Protein AF-A0A9D6AGY0-F1 (afdb_monomer)

Secondary structure (DSSP, 8-state):
----PPP-PPP-----HHHHHHHHHHHHHHHHHHH-HHHHHHHHHHHHHHHHHHHHGGG-HHHHHHHHHHHHHHHHHHS--PPP-TT-------HHHHHHHS--SSPPHHHHHHHHHHHHTT--S---------S--TT---

Structure (mmCIF, N/CA/C/O backbone):
data_AF-A0A9D6AGY0-F1
#
_entry.id   AF-A0A9D6AGY0-F1
#
loop_
_atom_site.group_PDB
_atom_site.id
_atom_site.type_symbol
_atom_site.label_atom_id
_atom_site.label_alt_id
_atom_site.label_comp_id
_atom_site.label_asym_id
_atom_site.label_entity_id
_atom_site.label_seq_id
_atom_site.pdbx_PDB_ins_code
_atom_site.Cartn_x
_atom_site.Cartn_y
_atom_site.Cartn_z
_atom_site.occupancy
_atom_site.B_iso_or_equiv
_atom_site.auth_seq_id
_atom_site.auth_comp_id
_atom_site.auth_asym_id
_atom_site.auth_atom_id
_atom_site.pdbx_PDB_model_num
ATOM 1 N N . MET A 1 1 ? 48.216 -76.110 -33.562 1.00 45.12 1 MET A N 1
ATOM 2 C CA . MET A 1 1 ? 48.918 -74.854 -33.893 1.00 45.12 1 MET A CA 1
ATOM 3 C C . MET A 1 1 ? 47.832 -73.825 -34.164 1.00 45.12 1 MET A C 1
ATOM 5 O O . MET A 1 1 ? 47.225 -73.839 -35.221 1.00 45.12 1 MET A O 1
ATOM 9 N N . THR A 1 2 ? 47.436 -73.100 -33.122 1.00 42.94 2 THR A N 1
ATOM 10 C CA . THR A 1 2 ? 46.284 -72.190 -33.103 1.00 42.94 2 THR A CA 1
ATOM 11 C C . THR A 1 2 ? 46.752 -70.797 -33.508 1.00 42.94 2 THR A C 1
ATOM 13 O O . THR A 1 2 ? 47.578 -70.225 -32.798 1.00 42.94 2 THR A O 1
ATOM 16 N N . HIS A 1 3 ? 46.245 -70.244 -34.611 1.00 45.09 3 HIS A N 1
ATOM 17 C CA . HIS A 1 3 ? 46.401 -68.819 -34.900 1.00 45.09 3 HIS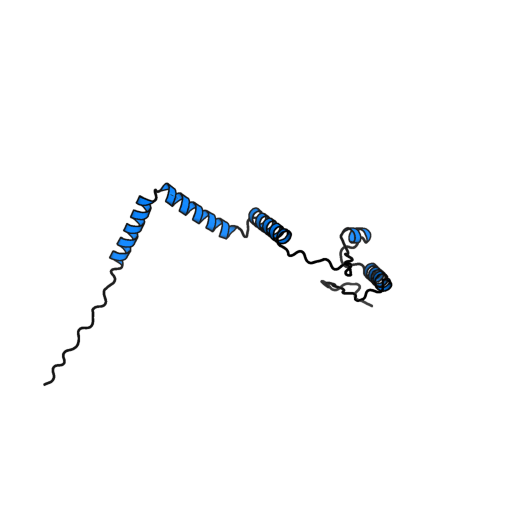 A CA 1
ATOM 18 C C . HIS A 1 3 ? 45.023 -68.162 -34.830 1.00 45.09 3 HIS A C 1
ATOM 20 O O . HIS A 1 3 ? 44.083 -68.593 -35.489 1.00 45.09 3 HIS A O 1
ATOM 26 N N . SER A 1 4 ? 44.911 -67.219 -33.900 1.00 49.34 4 SER A N 1
ATOM 27 C CA . SER A 1 4 ? 43.706 -66.499 -33.517 1.00 49.34 4 SER A CA 1
ATOM 28 C C . SER A 1 4 ? 43.644 -65.211 -34.330 1.00 49.34 4 SER A C 1
ATOM 30 O O . SER A 1 4 ? 44.480 -64.335 -34.116 1.00 49.34 4 SER A O 1
ATOM 32 N N . ASP A 1 5 ? 42.663 -65.084 -35.220 1.00 53.47 5 ASP A N 1
ATOM 33 C CA . ASP A 1 5 ? 42.332 -63.809 -35.856 1.00 53.47 5 ASP A CA 1
ATOM 34 C C . ASP A 1 5 ? 41.620 -62.910 -34.835 1.00 53.47 5 ASP A C 1
ATOM 36 O O . ASP A 1 5 ? 40.553 -63.243 -34.316 1.00 53.47 5 ASP A O 1
ATOM 40 N N . ALA A 1 6 ? 42.244 -61.782 -34.499 1.00 56.81 6 ALA A N 1
ATOM 41 C CA . ALA A 1 6 ? 41.643 -60.742 -33.671 1.00 56.81 6 ALA A CA 1
ATOM 42 C C . ALA A 1 6 ? 40.784 -59.804 -34.546 1.00 56.81 6 ALA A C 1
ATOM 44 O O . ALA A 1 6 ? 41.233 -59.411 -35.625 1.00 56.81 6 ALA A O 1
ATOM 45 N N . PRO A 1 7 ? 39.577 -59.400 -34.108 1.00 53.25 7 PRO A N 1
ATOM 46 C CA . PRO A 1 7 ? 38.732 -58.488 -34.866 1.00 53.25 7 PRO A CA 1
ATOM 47 C C . PRO A 1 7 ? 39.266 -57.053 -34.755 1.00 53.25 7 PRO A C 1
ATOM 49 O O . PRO A 1 7 ? 39.439 -56.518 -33.658 1.00 53.25 7 PRO A O 1
ATOM 52 N N . THR A 1 8 ? 39.512 -56.414 -35.897 1.00 58.38 8 THR A N 1
ATOM 53 C CA . THR A 1 8 ? 39.836 -54.988 -35.998 1.00 58.38 8 THR A CA 1
ATOM 54 C C . THR A 1 8 ? 38.618 -54.155 -35.589 1.00 58.38 8 THR A C 1
ATOM 56 O O . THR A 1 8 ? 37.655 -54.006 -36.338 1.00 58.38 8 THR A O 1
ATOM 59 N N . GLY A 1 9 ? 38.633 -53.640 -34.357 1.00 51.41 9 GLY A N 1
ATOM 60 C CA . GLY A 1 9 ? 37.633 -52.682 -33.880 1.00 51.41 9 GLY A CA 1
ATOM 61 C C . GLY A 1 9 ? 37.663 -51.378 -34.695 1.00 51.41 9 GLY A C 1
ATOM 62 O O . GLY A 1 9 ? 38.706 -51.036 -35.256 1.00 51.41 9 GLY A O 1
ATOM 63 N N . PRO A 1 10 ? 36.539 -50.644 -34.786 1.00 56.75 10 PRO A N 1
ATOM 64 C CA . PRO A 1 10 ? 36.474 -49.405 -35.554 1.00 56.75 10 PRO A CA 1
ATOM 65 C C . PRO A 1 10 ? 37.385 -48.350 -34.920 1.00 56.75 10 PRO A C 1
ATOM 67 O O . PRO A 1 10 ? 37.306 -48.103 -33.714 1.00 56.75 10 PRO A O 1
ATOM 70 N N . GLU A 1 11 ? 38.247 -47.725 -35.726 1.00 60.41 11 GLU A N 1
ATOM 71 C CA . GLU A 1 11 ? 39.069 -46.607 -35.265 1.00 60.41 11 GLU A CA 1
ATOM 72 C C . GLU A 1 11 ? 38.180 -45.491 -34.689 1.00 60.41 11 GLU A C 1
ATOM 74 O O . GLU A 1 11 ? 37.166 -45.131 -35.302 1.00 60.41 11 GLU A O 1
ATOM 79 N N . PRO A 1 12 ? 38.529 -44.911 -33.526 1.0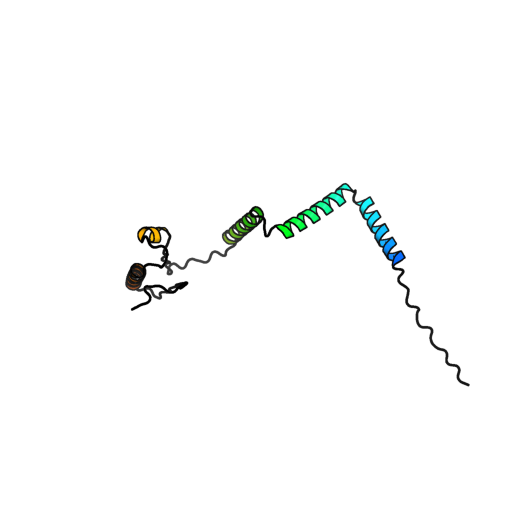0 53.91 12 PRO A N 1
ATOM 80 C CA . PRO A 1 12 ? 37.800 -43.773 -33.000 1.00 53.91 12 PRO A CA 1
ATOM 81 C C . PRO A 1 12 ? 38.036 -42.592 -33.940 1.00 53.91 12 PRO A C 1
ATOM 83 O O . PRO A 1 12 ? 39.137 -42.046 -33.991 1.00 53.91 12 PRO A O 1
ATOM 86 N N . ALA A 1 13 ? 36.999 -42.211 -34.690 1.00 62.25 13 ALA A N 1
ATOM 87 C CA . ALA A 1 13 ? 36.993 -41.031 -35.542 1.00 62.25 13 ALA A CA 1
ATOM 88 C C . ALA A 1 13 ? 37.521 -39.833 -34.741 1.00 62.25 13 ALA A C 1
ATOM 90 O O . ALA A 1 13 ? 36.837 -39.307 -33.857 1.00 62.25 13 ALA A O 1
ATOM 91 N N . SER A 1 14 ? 38.764 -39.433 -35.016 1.00 61.59 14 SER A N 1
ATOM 92 C CA . SER A 1 14 ? 39.371 -38.270 -34.394 1.00 61.59 14 SER A CA 1
ATOM 93 C C . SER A 1 14 ? 38.579 -37.062 -34.875 1.00 61.59 14 SER A C 1
ATOM 95 O O . SER A 1 14 ? 38.670 -36.628 -36.021 1.00 61.59 14 SER A O 1
ATOM 97 N N . ARG A 1 15 ? 37.694 -36.564 -34.006 1.00 64.12 15 ARG A N 1
ATOM 98 C CA . ARG A 1 15 ? 36.983 -35.310 -34.239 1.00 64.12 15 ARG A CA 1
ATOM 99 C C . ARG A 1 15 ? 38.044 -34.241 -34.431 1.00 64.12 15 ARG A C 1
ATOM 101 O O . ARG A 1 15 ? 38.723 -33.859 -33.479 1.00 64.12 15 ARG A O 1
ATOM 108 N N . ASP A 1 16 ? 38.221 -33.804 -35.671 1.00 71.06 16 ASP A N 1
ATOM 109 C CA . ASP A 1 16 ? 39.143 -32.730 -35.990 1.00 71.06 16 ASP A CA 1
ATOM 110 C C . ASP A 1 16 ? 38.546 -31.417 -35.472 1.00 71.06 16 ASP A C 1
ATOM 112 O O . ASP A 1 16 ? 37.832 -30.693 -36.169 1.00 71.06 16 ASP A O 1
ATOM 116 N N . VAL A 1 17 ? 38.852 -31.124 -34.208 1.00 70.56 17 VAL A N 1
ATOM 117 C CA . VAL A 1 17 ? 38.459 -29.904 -33.493 1.00 70.56 17 VAL A CA 1
ATOM 118 C C . VAL A 1 17 ? 38.851 -28.656 -34.292 1.00 70.56 17 VAL A C 1
ATOM 120 O O . VAL A 1 17 ? 38.175 -27.631 -34.222 1.00 70.56 17 VAL A O 1
ATOM 123 N N . LYS A 1 18 ? 39.920 -28.725 -35.101 1.00 71.69 18 LYS A N 1
ATOM 124 C CA . LYS A 1 18 ? 40.361 -27.599 -35.933 1.00 71.69 18 LYS A CA 1
ATOM 125 C C . LYS A 1 18 ? 39.449 -27.408 -37.141 1.00 71.69 18 LYS A C 1
ATOM 127 O O . LYS A 1 18 ? 39.190 -26.262 -37.513 1.00 71.69 18 LYS A O 1
ATOM 132 N N . ALA A 1 19 ? 38.957 -28.486 -37.747 1.00 75.38 19 ALA A N 1
ATOM 133 C CA . ALA A 1 19 ? 37.984 -28.415 -38.835 1.00 75.38 19 ALA A CA 1
ATOM 134 C C . ALA A 1 19 ? 36.631 -27.876 -38.340 1.00 75.38 19 ALA A C 1
ATOM 136 O O . ALA A 1 19 ? 36.044 -27.001 -38.979 1.00 75.38 19 ALA A O 1
ATOM 137 N N . GLU A 1 20 ? 36.188 -28.315 -37.162 1.00 74.75 20 GLU A N 1
ATOM 138 C CA . GLU A 1 20 ? 34.953 -27.846 -36.527 1.00 74.75 20 GLU A CA 1
ATOM 139 C C . GLU A 1 20 ? 35.039 -26.360 -36.138 1.00 74.75 20 GLU A C 1
ATOM 141 O O . GLU A 1 20 ? 34.164 -25.568 -36.494 1.00 74.75 20 GLU A O 1
ATOM 146 N N . ALA A 1 21 ? 36.152 -25.939 -35.526 1.00 73.81 21 ALA A N 1
ATOM 147 C CA . ALA A 1 21 ? 36.400 -24.536 -35.193 1.00 73.81 21 ALA A CA 1
ATOM 148 C C . ALA A 1 21 ? 36.386 -23.632 -36.438 1.00 73.81 21 ALA A C 1
ATOM 150 O O . ALA A 1 21 ? 35.791 -22.553 -36.417 1.00 73.81 21 ALA A O 1
ATOM 151 N N . ARG A 1 22 ? 36.989 -24.075 -37.552 1.00 78.00 22 ARG A N 1
ATOM 152 C CA . ARG A 1 22 ? 36.942 -23.345 -38.832 1.00 78.00 22 ARG A CA 1
ATOM 153 C C . ARG A 1 22 ? 35.521 -23.257 -39.391 1.00 78.00 22 ARG A C 1
ATOM 155 O O . ARG A 1 22 ? 35.153 -22.200 -39.901 1.00 78.00 22 ARG A O 1
ATOM 162 N N . GLY A 1 23 ? 34.722 -24.318 -39.267 1.00 78.94 23 GLY A N 1
ATOM 163 C CA . GLY A 1 23 ? 33.313 -24.333 -39.675 1.00 78.94 23 GLY A CA 1
ATOM 164 C C . GLY A 1 23 ? 32.452 -23.354 -38.872 1.00 78.94 23 GLY A C 1
ATOM 165 O O . GLY A 1 23 ? 31.639 -22.628 -39.449 1.00 78.94 23 GLY A O 1
ATOM 166 N N . ILE A 1 24 ? 32.688 -23.254 -37.562 1.00 79.19 24 ILE A N 1
ATOM 167 C CA . ILE A 1 24 ? 32.024 -22.282 -36.681 1.00 79.19 24 ILE A CA 1
ATOM 168 C C . ILE A 1 24 ? 32.426 -20.855 -37.068 1.00 79.19 24 ILE A C 1
ATOM 170 O O . ILE A 1 24 ? 31.560 -20.009 -37.277 1.00 79.19 24 ILE A O 1
ATOM 174 N N . LEU A 1 25 ? 33.720 -20.591 -37.260 1.00 75.38 25 LEU A N 1
ATOM 175 C CA . LEU A 1 25 ? 34.229 -19.288 -37.710 1.00 75.38 25 LEU A CA 1
ATOM 176 C C . LEU A 1 25 ? 33.649 -18.863 -39.065 1.00 75.38 25 LEU A C 1
ATOM 178 O O . LEU A 1 25 ? 33.272 -17.705 -39.252 1.00 75.38 25 LEU A O 1
ATOM 182 N N . GLN A 1 26 ? 33.544 -19.796 -40.011 1.00 77.31 26 GLN A N 1
ATOM 183 C CA . GLN A 1 26 ? 32.980 -19.520 -41.329 1.00 77.31 26 GLN A CA 1
ATOM 184 C C . GLN A 1 26 ? 31.465 -19.285 -41.266 1.00 77.31 26 GLN A C 1
ATOM 186 O O . GLN A 1 26 ? 30.944 -18.439 -41.992 1.00 77.31 26 GLN A O 1
ATOM 191 N N . SER A 1 27 ? 30.769 -19.981 -40.367 1.00 72.81 27 SER A N 1
ATOM 192 C CA . SER A 1 27 ? 29.340 -19.781 -40.111 1.00 72.81 27 SER A CA 1
ATOM 193 C C . SER A 1 27 ? 29.073 -18.430 -39.449 1.00 72.81 27 SER A C 1
ATOM 195 O O . SER A 1 27 ? 28.188 -17.704 -39.892 1.00 72.81 27 SER A O 1
ATOM 197 N N . LEU A 1 28 ? 29.895 -18.034 -38.473 1.00 73.25 28 LEU A N 1
ATOM 198 C CA . LEU A 1 28 ? 29.845 -16.704 -37.864 1.00 73.25 28 LEU A CA 1
ATOM 199 C C . LEU A 1 28 ? 30.049 -15.615 -38.918 1.00 73.25 28 LEU A C 1
ATOM 201 O O . LEU A 1 28 ? 29.237 -14.702 -39.014 1.00 73.25 28 LEU A O 1
ATOM 205 N N . ARG A 1 29 ? 31.064 -15.745 -39.781 1.00 72.06 29 ARG A N 1
ATOM 206 C CA . ARG A 1 29 ? 31.311 -14.780 -40.862 1.00 72.06 29 ARG A CA 1
ATOM 207 C C . ARG A 1 29 ? 30.115 -14.639 -41.811 1.00 72.06 29 ARG A C 1
ATOM 209 O O . ARG A 1 29 ? 29.738 -13.524 -42.147 1.00 72.06 29 ARG A O 1
ATOM 216 N N . ARG A 1 30 ? 29.467 -15.751 -42.176 1.00 70.25 30 ARG A N 1
ATOM 217 C CA . ARG A 1 30 ? 28.252 -15.733 -43.011 1.00 70.25 30 ARG A CA 1
ATOM 218 C C . ARG A 1 30 ? 27.072 -15.041 -42.325 1.00 70.25 30 ARG A C 1
ATOM 220 O O . ARG A 1 30 ? 26.324 -14.346 -43.002 1.00 70.25 30 ARG A O 1
ATOM 227 N N . LEU A 1 31 ? 26.912 -15.190 -41.008 1.00 65.75 31 LEU A N 1
ATOM 228 C CA . LEU A 1 31 ? 25.883 -14.472 -40.244 1.00 65.75 31 LEU A CA 1
ATOM 229 C C . LEU A 1 31 ? 26.143 -12.958 -40.231 1.00 65.75 31 LEU A C 1
ATOM 231 O O . LEU A 1 31 ? 25.210 -12.177 -40.409 1.00 65.75 31 LEU A O 1
ATOM 235 N N . PHE A 1 32 ? 27.403 -12.539 -40.092 1.00 64.94 32 PHE A N 1
ATOM 236 C CA . PHE A 1 32 ? 27.793 -11.129 -40.209 1.00 64.94 32 PHE A CA 1
ATOM 237 C C . PHE A 1 32 ? 27.506 -10.559 -41.608 1.00 64.94 32 PHE A C 1
ATOM 239 O O . PHE A 1 32 ? 26.968 -9.456 -41.715 1.00 64.94 32 PHE A O 1
ATOM 246 N N . ASP A 1 33 ? 27.798 -11.324 -42.663 1.00 67.75 33 ASP A N 1
ATOM 247 C CA . ASP A 1 33 ? 27.587 -10.900 -44.052 1.00 67.75 33 ASP A CA 1
ATOM 248 C C . ASP A 1 33 ? 26.092 -10.863 -44.444 1.00 67.75 33 ASP A C 1
ATOM 250 O O . ASP A 1 33 ? 25.691 -10.037 -45.262 1.00 67.75 33 ASP A O 1
ATOM 254 N N . GLN A 1 34 ? 25.242 -11.715 -43.852 1.00 67.00 34 GLN A N 1
ATOM 255 C CA . GLN A 1 34 ? 23.811 -11.812 -44.192 1.00 67.00 34 GLN A CA 1
ATOM 256 C C . GLN A 1 34 ? 22.907 -10.825 -43.443 1.00 67.00 34 GLN A C 1
ATOM 258 O O . GLN A 1 34 ? 21.890 -10.395 -43.986 1.00 67.00 34 GLN A O 1
ATOM 263 N N . LEU A 1 35 ? 23.226 -10.477 -42.192 1.00 63.88 35 LEU A N 1
ATOM 264 C CA . LEU A 1 35 ? 22.348 -9.644 -41.359 1.00 63.88 35 LEU A CA 1
ATOM 265 C C . LEU A 1 35 ? 22.601 -8.139 -41.512 1.00 63.88 35 LEU A C 1
ATOM 267 O O . LEU A 1 35 ? 21.774 -7.341 -41.074 1.00 63.88 35 LEU A O 1
ATOM 271 N N . GLY A 1 36 ? 23.694 -7.747 -42.167 1.00 75.44 36 GLY A N 1
ATOM 272 C CA . GLY A 1 36 ? 24.131 -6.360 -42.248 1.00 75.44 36 GLY A CA 1
ATOM 273 C C . GLY A 1 36 ? 24.703 -5.884 -40.900 1.00 75.44 36 GLY A C 1
ATOM 274 O O . GLY A 1 36 ? 24.085 -6.081 -39.847 1.00 75.44 36 GLY A O 1
ATOM 275 N N . PRO A 1 37 ? 25.873 -5.223 -40.889 1.00 77.56 37 PRO A N 1
ATOM 276 C CA . PRO A 1 37 ? 26.593 -4.890 -39.655 1.00 77.56 37 PRO A CA 1
ATOM 277 C C . PRO A 1 37 ? 25.770 -4.019 -38.691 1.00 77.56 37 PRO A C 1
ATOM 279 O O . PRO A 1 37 ? 25.902 -4.140 -37.475 1.00 77.56 37 PRO A O 1
ATOM 282 N N . ILE A 1 38 ? 24.862 -3.197 -39.227 1.00 80.75 38 ILE A N 1
ATOM 283 C CA . ILE A 1 38 ? 23.976 -2.319 -38.453 1.00 80.75 38 ILE A CA 1
ATOM 284 C C . ILE A 1 38 ? 22.963 -3.128 -37.628 1.00 80.75 38 ILE A C 1
ATOM 286 O O . ILE A 1 38 ? 22.775 -2.852 -36.443 1.00 80.75 38 ILE A O 1
ATOM 290 N N . ARG A 1 39 ? 22.328 -4.154 -38.211 1.00 82.38 39 ARG A N 1
ATOM 291 C CA . ARG A 1 39 ? 21.301 -4.946 -37.513 1.00 82.38 39 ARG A CA 1
ATOM 292 C C . ARG A 1 39 ? 21.919 -5.792 -36.408 1.00 82.38 39 ARG A C 1
ATOM 294 O O . ARG A 1 39 ? 21.385 -5.834 -35.298 1.00 82.38 39 ARG A O 1
ATOM 301 N N . LEU A 1 40 ? 23.063 -6.414 -36.687 1.00 85.06 40 LEU A N 1
ATOM 302 C CA . LEU A 1 40 ? 23.793 -7.197 -35.695 1.00 85.06 40 LEU A CA 1
ATOM 303 C C . LEU A 1 40 ? 24.296 -6.307 -34.550 1.00 85.06 40 LEU A C 1
ATOM 305 O O . LEU A 1 40 ? 24.077 -6.634 -33.386 1.00 85.06 40 LEU A O 1
ATOM 309 N N . GLY A 1 41 ? 24.878 -5.148 -34.879 1.00 88.56 41 GLY A N 1
ATOM 310 C CA . GLY A 1 41 ? 25.307 -4.158 -33.893 1.00 88.56 41 GLY A CA 1
ATOM 311 C C . GLY A 1 41 ? 24.154 -3.670 -33.018 1.00 88.56 41 GLY A C 1
ATOM 312 O O . GLY A 1 41 ? 24.287 -3.642 -31.799 1.00 88.56 41 GLY A O 1
ATOM 313 N N . SER A 1 42 ? 22.993 -3.374 -33.614 1.00 89.50 42 SER A N 1
ATOM 314 C CA . SER A 1 42 ? 21.804 -2.956 -32.860 1.00 89.50 42 SER A CA 1
ATOM 315 C C . SER A 1 42 ? 21.292 -4.051 -31.921 1.00 89.50 42 SER A C 1
ATOM 317 O O . SER A 1 42 ? 20.995 -3.775 -30.764 1.00 89.50 42 SER A O 1
ATOM 319 N N . THR A 1 43 ? 21.256 -5.307 -32.374 1.00 89.19 43 THR A N 1
ATOM 320 C CA . THR A 1 43 ? 20.776 -6.433 -31.558 1.00 89.19 43 THR A CA 1
ATOM 321 C C . THR A 1 43 ? 21.723 -6.693 -30.390 1.00 89.19 43 THR A C 1
ATOM 323 O O . THR A 1 43 ? 21.277 -6.872 -29.259 1.00 89.19 43 THR A O 1
ATOM 326 N N . LEU A 1 44 ? 23.035 -6.653 -30.644 1.00 91.12 44 LEU A N 1
ATOM 327 C CA . LEU A 1 44 ? 24.049 -6.780 -29.602 1.00 91.12 44 LEU A CA 1
ATOM 328 C C . LEU A 1 44 ? 23.945 -5.637 -28.584 1.00 91.12 44 LEU A C 1
ATOM 330 O O . LEU A 1 44 ? 23.978 -5.888 -27.383 1.00 91.12 44 LEU A O 1
ATOM 334 N N . LEU A 1 45 ? 23.761 -4.399 -29.052 1.00 92.50 45 LEU A N 1
ATOM 335 C CA . LEU A 1 45 ? 23.561 -3.232 -28.194 1.00 92.50 45 LEU A CA 1
ATOM 336 C C . LEU A 1 45 ? 22.325 -3.396 -27.300 1.00 92.50 45 LEU A C 1
ATOM 338 O O . LEU A 1 45 ? 22.421 -3.179 -26.095 1.00 92.50 45 LEU A O 1
ATOM 342 N N . PHE A 1 46 ? 21.187 -3.817 -27.862 1.00 94.38 46 PHE A N 1
ATOM 343 C CA . PHE A 1 46 ? 19.964 -4.063 -27.093 1.00 94.38 46 PHE A CA 1
ATOM 344 C C . PHE A 1 46 ? 20.140 -5.176 -26.058 1.00 94.38 46 PHE A C 1
ATOM 346 O O . PHE A 1 46 ? 19.680 -5.025 -24.930 1.00 94.38 46 PHE A O 1
ATOM 353 N N . LEU A 1 47 ? 20.835 -6.263 -26.403 1.00 94.50 47 LEU A N 1
ATOM 354 C CA . LEU A 1 47 ? 21.132 -7.344 -25.459 1.00 94.50 47 LEU A CA 1
ATOM 355 C C . LEU A 1 47 ? 22.014 -6.867 -24.304 1.00 94.50 47 LEU A C 1
ATOM 357 O O . LEU A 1 47 ? 21.721 -7.162 -23.147 1.00 94.50 47 LEU A O 1
ATOM 361 N N . VAL A 1 48 ? 23.066 -6.099 -24.601 1.00 93.75 48 VAL A N 1
ATOM 362 C CA . VAL A 1 48 ? 23.940 -5.517 -23.574 1.00 93.75 48 VAL A CA 1
ATOM 363 C C . VAL A 1 48 ? 23.154 -4.555 -22.686 1.00 93.75 48 VAL A C 1
ATOM 365 O O . VAL A 1 48 ? 23.253 -4.643 -21.465 1.00 93.75 48 VAL A O 1
ATOM 368 N N . LEU A 1 49 ? 22.329 -3.681 -23.267 1.00 89.38 49 LEU A N 1
ATOM 369 C CA . LEU A 1 49 ? 21.497 -2.748 -22.509 1.00 89.38 49 LEU A CA 1
ATOM 370 C C . LEU A 1 49 ? 20.497 -3.481 -21.604 1.00 89.38 49 LEU A C 1
ATOM 372 O O . LEU A 1 49 ? 20.357 -3.116 -20.439 1.00 89.38 49 LEU A O 1
ATOM 376 N N . ALA A 1 50 ? 19.855 -4.542 -22.101 1.00 88.31 50 ALA A N 1
ATOM 377 C CA . ALA A 1 50 ? 18.945 -5.373 -21.317 1.00 88.31 50 ALA A CA 1
ATOM 378 C C . ALA A 1 50 ? 19.661 -6.066 -20.145 1.00 88.31 50 ALA A C 1
ATOM 380 O O . ALA A 1 50 ? 19.142 -6.073 -19.031 1.00 88.31 50 ALA A O 1
ATOM 381 N N . LEU A 1 51 ? 20.872 -6.591 -20.361 1.00 89.50 51 LEU A N 1
ATOM 382 C CA . LEU A 1 51 ? 21.713 -7.181 -19.309 1.00 89.50 51 LEU A CA 1
ATOM 383 C C . LEU A 1 51 ? 22.127 -6.151 -18.253 1.00 89.50 51 LEU A C 1
ATOM 385 O O . LEU A 1 51 ? 22.073 -6.442 -17.058 1.00 89.50 51 LEU A O 1
ATOM 389 N N . LEU A 1 52 ? 22.510 -4.945 -18.677 1.00 84.50 52 LEU A N 1
ATOM 390 C CA . LEU A 1 52 ? 22.835 -3.850 -17.766 1.00 84.50 52 LEU A CA 1
ATOM 391 C C . LEU A 1 52 ? 21.603 -3.427 -16.958 1.00 84.50 52 LEU A C 1
ATOM 393 O O . LEU A 1 52 ? 21.694 -3.322 -15.738 1.00 84.50 52 LEU A O 1
ATOM 397 N N . MET A 1 53 ? 20.438 -3.266 -17.591 1.00 80.25 53 MET A N 1
ATOM 398 C CA . MET A 1 53 ? 19.188 -2.992 -16.875 1.00 80.25 53 MET A CA 1
ATOM 399 C C . MET A 1 53 ? 18.846 -4.111 -15.890 1.00 80.25 53 MET A C 1
ATOM 401 O O . MET A 1 53 ? 18.587 -3.827 -14.728 1.00 80.25 53 MET A O 1
ATOM 405 N N . ALA A 1 54 ? 18.906 -5.380 -16.290 1.00 80.88 54 ALA A N 1
ATOM 406 C CA . ALA A 1 54 ? 18.646 -6.501 -15.388 1.00 80.88 54 ALA A CA 1
ATOM 407 C C . ALA A 1 54 ? 19.616 -6.513 -14.193 1.00 80.88 54 ALA A C 1
ATOM 409 O O . ALA A 1 54 ? 19.201 -6.746 -13.062 1.00 80.88 54 ALA A O 1
ATOM 410 N N . ARG A 1 55 ? 20.898 -6.197 -14.417 1.00 81.12 55 ARG A N 1
ATOM 411 C CA . ARG A 1 55 ? 21.923 -6.193 -13.366 1.00 81.12 55 ARG A CA 1
ATOM 412 C C . ARG A 1 55 ? 21.844 -4.989 -12.424 1.00 81.12 55 ARG A C 1
ATOM 414 O O . ARG A 1 55 ? 22.169 -5.141 -11.245 1.00 81.12 55 ARG A O 1
ATOM 421 N N . PHE A 1 56 ? 21.493 -3.809 -12.931 1.00 78.38 56 PHE A N 1
ATOM 422 C CA . PHE A 1 56 ? 21.511 -2.547 -12.177 1.00 78.38 56 PHE A CA 1
ATOM 423 C C . PHE A 1 56 ? 20.118 -2.051 -11.760 1.00 78.38 56 PHE A C 1
ATOM 425 O O . PHE A 1 56 ? 20.029 -1.135 -10.945 1.00 78.38 56 PHE A O 1
ATOM 432 N N . SER A 1 57 ? 19.037 -2.675 -12.242 1.00 68.94 57 SER A N 1
ATOM 433 C CA . SER A 1 57 ? 17.645 -2.350 -11.870 1.00 68.94 57 SER A CA 1
ATOM 434 C C . SER A 1 57 ? 17.400 -2.383 -10.364 1.00 68.94 57 SER A C 1
ATOM 436 O O . SER A 1 57 ? 16.635 -1.574 -9.848 1.00 68.94 57 SER A O 1
ATOM 438 N N . TRP A 1 58 ? 18.120 -3.245 -9.644 1.00 63.62 58 TRP A N 1
ATOM 439 C CA . TRP A 1 58 ? 18.014 -3.397 -8.193 1.00 63.62 58 TRP A CA 1
ATOM 440 C C . TRP A 1 58 ? 18.539 -2.194 -7.402 1.00 63.62 58 TRP A C 1
ATOM 442 O O . TRP A 1 58 ? 18.300 -2.126 -6.203 1.00 63.62 58 TRP A O 1
ATOM 452 N N . SER A 1 59 ? 19.249 -1.252 -8.029 1.00 66.69 59 SER A N 1
ATOM 453 C CA . SER A 1 59 ? 19.821 -0.078 -7.352 1.00 66.69 59 SER A CA 1
ATOM 454 C C . SER A 1 59 ? 19.397 1.262 -7.953 1.00 66.69 59 SER A C 1
ATOM 456 O O . SER A 1 59 ? 19.836 2.302 -7.469 1.00 66.69 59 SER A O 1
ATOM 458 N N . THR A 1 60 ? 18.590 1.274 -9.018 1.00 69.88 60 THR A N 1
ATOM 459 C CA . THR A 1 60 ? 18.126 2.516 -9.656 1.00 69.88 60 THR A CA 1
ATOM 460 C C . THR A 1 60 ? 16.753 2.917 -9.110 1.00 69.88 60 THR A C 1
ATOM 462 O O . THR A 1 60 ? 15.785 2.206 -9.397 1.00 69.88 60 THR A O 1
ATOM 465 N N . PRO A 1 61 ? 16.631 4.057 -8.402 1.00 67.31 61 PRO A N 1
ATOM 466 C CA . PRO A 1 61 ? 15.370 4.493 -7.793 1.00 67.31 61 PRO A CA 1
ATOM 467 C C . PRO A 1 61 ? 14.195 4.533 -8.782 1.00 67.31 61 PRO A C 1
ATOM 469 O O . PRO A 1 61 ? 13.123 4.016 -8.497 1.00 67.31 61 PRO A O 1
ATOM 472 N N . LEU A 1 62 ? 14.431 5.018 -10.007 1.00 73.38 62 LEU A N 1
ATOM 473 C CA . LEU A 1 62 ? 13.392 5.142 -11.038 1.00 73.38 62 LEU A CA 1
ATOM 474 C C . LEU A 1 62 ? 12.770 3.805 -11.474 1.00 73.38 62 LEU A C 1
ATOM 476 O O . LEU A 1 62 ? 11.580 3.758 -11.773 1.00 73.38 62 LEU A O 1
ATOM 480 N N . ILE A 1 63 ? 13.561 2.726 -11.540 1.00 75.56 63 ILE A N 1
ATOM 481 C CA . ILE A 1 63 ? 13.054 1.412 -11.973 1.0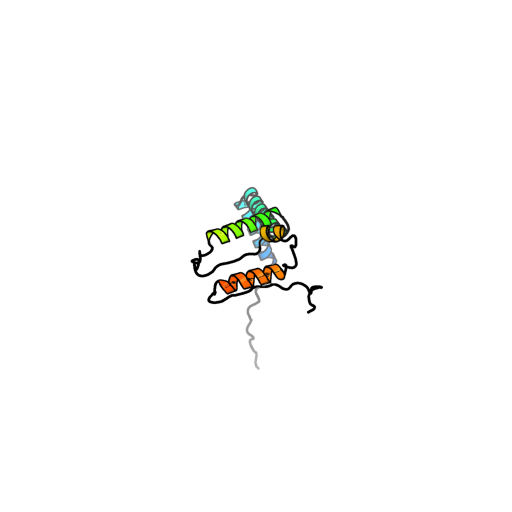0 75.56 63 ILE A CA 1
ATOM 482 C C . ILE A 1 63 ? 12.237 0.769 -10.848 1.00 75.56 63 ILE A C 1
ATOM 484 O O . ILE A 1 63 ? 11.184 0.199 -11.117 1.00 75.56 63 ILE A O 1
ATOM 488 N N . GLN A 1 64 ? 12.675 0.923 -9.597 1.00 75.56 64 GLN A N 1
ATOM 489 C CA . GLN A 1 64 ? 11.953 0.410 -8.431 1.00 75.56 64 GLN A CA 1
ATOM 490 C C . GLN A 1 64 ? 10.613 1.119 -8.222 1.00 75.56 64 GLN A C 1
ATOM 492 O O . GLN A 1 64 ? 9.617 0.471 -7.910 1.00 75.56 64 GLN A O 1
ATOM 497 N N . ASP A 1 65 ? 10.567 2.437 -8.417 1.00 80.88 65 ASP A N 1
ATOM 498 C CA . ASP A 1 65 ? 9.325 3.200 -8.285 1.00 80.88 65 ASP A CA 1
ATOM 499 C C . ASP A 1 65 ? 8.325 2.830 -9.387 1.00 80.88 65 ASP A C 1
ATOM 501 O O . ASP A 1 65 ? 7.136 2.667 -9.115 1.00 80.88 65 ASP A O 1
ATOM 505 N N . ALA A 1 66 ? 8.802 2.619 -10.620 1.00 81.81 66 ALA A N 1
ATOM 506 C CA . ALA A 1 66 ? 7.966 2.132 -11.715 1.00 81.81 66 ALA A CA 1
ATOM 507 C C . ALA A 1 66 ? 7.432 0.715 -11.450 1.00 81.81 66 ALA A C 1
ATOM 509 O O . ALA A 1 66 ? 6.261 0.439 -11.712 1.00 81.81 66 ALA A O 1
ATOM 510 N N . GLU A 1 67 ? 8.264 -0.176 -10.905 1.00 84.25 67 GLU A N 1
ATOM 511 C CA . GLU A 1 67 ? 7.855 -1.524 -10.508 1.00 84.25 67 GLU A CA 1
ATOM 512 C C . GLU A 1 67 ? 6.794 -1.490 -9.403 1.00 84.25 67 GLU A C 1
ATOM 514 O O . GLU A 1 67 ? 5.761 -2.144 -9.539 1.00 84.25 67 GLU A O 1
ATOM 519 N N . ARG A 1 68 ? 7.001 -0.690 -8.349 1.00 85.19 68 ARG A N 1
ATOM 520 C CA . ARG A 1 68 ? 6.023 -0.508 -7.264 1.00 85.19 68 ARG A CA 1
ATOM 521 C C . ARG A 1 68 ? 4.708 0.059 -7.778 1.00 85.19 68 ARG A C 1
ATOM 523 O O . ARG A 1 68 ? 3.659 -0.505 -7.495 1.00 85.19 68 ARG A O 1
ATOM 530 N N . ALA A 1 69 ? 4.759 1.103 -8.601 1.00 86.12 69 ALA A N 1
ATOM 531 C CA . ALA A 1 69 ? 3.559 1.684 -9.193 1.00 86.12 69 ALA A CA 1
ATOM 532 C C . ALA A 1 69 ? 2.797 0.667 -10.062 1.00 86.12 69 ALA A C 1
ATOM 534 O O . ALA A 1 69 ? 1.568 0.595 -10.009 1.00 86.12 69 ALA A O 1
ATOM 535 N N . LEU A 1 70 ? 3.512 -0.153 -10.842 1.00 86.88 70 LEU A N 1
ATOM 536 C CA . LEU A 1 70 ? 2.900 -1.210 -11.644 1.00 86.88 70 LEU A CA 1
ATOM 537 C C . LEU A 1 70 ? 2.319 -2.326 -10.764 1.00 86.88 70 LEU A C 1
ATOM 539 O O . LEU A 1 70 ? 1.250 -2.855 -11.070 1.00 86.88 70 LEU A O 1
ATOM 543 N N . TYR A 1 71 ? 2.993 -2.666 -9.666 1.00 86.25 71 TYR A N 1
ATOM 544 C CA . TYR A 1 71 ? 2.510 -3.632 -8.688 1.00 86.25 71 TYR A CA 1
ATOM 545 C C . TYR A 1 71 ? 1.223 -3.150 -8.010 1.00 86.25 71 TYR A C 1
ATOM 547 O O . TYR A 1 71 ? 0.249 -3.903 -7.967 1.00 86.25 71 TYR A O 1
ATOM 555 N N . ASP A 1 72 ? 1.180 -1.895 -7.565 1.00 88.94 72 ASP A N 1
ATOM 556 C CA . ASP A 1 72 ? 0.013 -1.287 -6.920 1.00 88.94 72 ASP A CA 1
ATOM 557 C C . ASP A 1 72 ? -1.171 -1.170 -7.887 1.00 88.94 72 ASP A C 1
ATOM 559 O O . ASP A 1 72 ? -2.314 -1.474 -7.537 1.00 88.94 72 ASP A O 1
ATOM 563 N N . MET A 1 73 ? -0.912 -0.805 -9.147 1.00 90.19 73 MET A N 1
ATOM 564 C CA . MET A 1 73 ? -1.924 -0.817 -10.206 1.00 90.19 73 MET A CA 1
ATOM 565 C C . MET A 1 73 ? -2.457 -2.231 -10.454 1.00 90.19 73 MET A C 1
ATOM 567 O O . MET A 1 73 ? -3.665 -2.438 -10.542 1.00 90.19 73 MET A O 1
ATOM 571 N N . ARG A 1 74 ? -1.571 -3.230 -10.535 1.00 88.19 74 ARG A N 1
ATOM 572 C CA . ARG A 1 74 ? -1.980 -4.626 -10.715 1.00 88.19 74 ARG A CA 1
ATOM 573 C C . ARG A 1 74 ? -2.829 -5.097 -9.538 1.00 88.19 74 ARG A C 1
ATOM 575 O O . ARG A 1 74 ? -3.857 -5.731 -9.748 1.00 88.19 74 ARG A O 1
ATOM 582 N N . ALA A 1 75 ? -2.401 -4.804 -8.315 1.00 87.00 75 ALA A N 1
ATOM 583 C CA . ALA A 1 75 ? -3.117 -5.188 -7.111 1.00 87.00 75 ALA A CA 1
ATOM 584 C C . ALA A 1 75 ? -4.489 -4.508 -7.046 1.00 87.00 75 ALA A C 1
ATOM 586 O O . ALA A 1 75 ? -5.482 -5.186 -6.833 1.00 87.00 75 ALA A O 1
ATOM 587 N N . SER A 1 76 ? -4.578 -3.205 -7.303 1.00 84.31 76 SER A N 1
ATOM 588 C CA . SER A 1 76 ? -5.854 -2.479 -7.253 1.00 84.31 76 SER A CA 1
ATOM 589 C C . SER A 1 76 ? -6.848 -2.899 -8.340 1.00 84.31 76 SER A C 1
ATOM 591 O O . SER A 1 76 ? -8.040 -2.986 -8.061 1.00 84.31 76 SER A O 1
ATOM 593 N N . VAL A 1 77 ? -6.383 -3.181 -9.562 1.00 85.38 77 VAL A N 1
ATOM 594 C CA . VAL A 1 77 ? -7.263 -3.524 -10.694 1.00 85.38 77 VAL A CA 1
ATOM 595 C C . VAL A 1 77 ? -7.680 -4.994 -10.683 1.00 85.38 77 VAL A C 1
ATOM 597 O O . VAL A 1 77 ? -8.812 -5.313 -11.037 1.00 85.38 77 VAL A O 1
ATOM 600 N N . PHE A 1 78 ? -6.771 -5.895 -10.306 1.00 87.69 78 P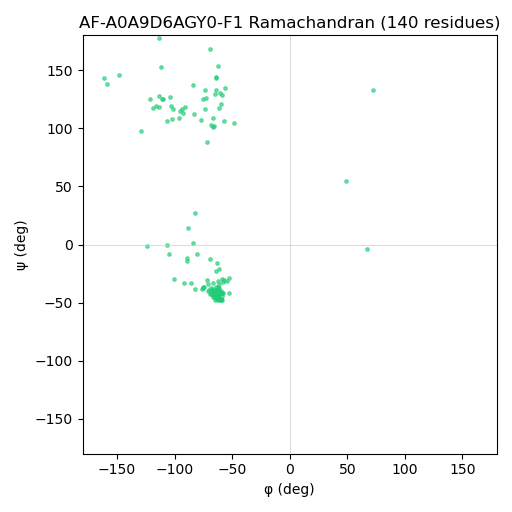HE A N 1
ATOM 601 C CA . PHE A 1 78 ? -6.997 -7.340 -10.397 1.00 87.69 78 PHE A CA 1
ATOM 602 C C . PHE A 1 78 ? -7.232 -8.016 -9.046 1.00 87.69 78 PHE A C 1
ATOM 604 O O . PHE A 1 78 ? -7.427 -9.233 -9.018 1.00 87.69 78 PHE A O 1
ATOM 611 N N . ALA A 1 79 ? -7.214 -7.280 -7.929 1.00 82.19 79 ALA A N 1
ATOM 612 C CA . ALA A 1 79 ? -7.635 -7.857 -6.661 1.00 82.19 79 ALA A CA 1
ATOM 613 C C . ALA A 1 79 ? -9.100 -8.303 -6.770 1.00 82.19 79 ALA A C 1
ATOM 615 O O . ALA A 1 79 ? -9.951 -7.520 -7.204 1.00 82.19 79 ALA A O 1
ATOM 616 N N . PRO A 1 80 ? -9.419 -9.545 -6.369 1.00 81.69 80 PRO A N 1
ATOM 617 C CA . PRO A 1 80 ? -10.804 -9.957 -6.250 1.00 81.69 80 PRO A CA 1
ATOM 618 C C . PRO A 1 80 ? -11.481 -9.041 -5.229 1.00 81.69 80 PRO A C 1
ATOM 620 O O . PRO A 1 80 ? -11.044 -8.945 -4.082 1.00 81.69 80 PRO A O 1
ATOM 623 N N . VAL A 1 81 ? -12.534 -8.345 -5.658 1.00 75.38 81 VAL A N 1
ATOM 624 C CA . VAL A 1 81 ? -13.366 -7.553 -4.753 1.00 75.38 81 VAL A CA 1
ATOM 625 C C . VAL A 1 81 ? -14.095 -8.544 -3.858 1.00 75.38 81 VAL A C 1
ATOM 627 O O . VAL A 1 81 ? -15.025 -9.220 -4.292 1.00 75.38 81 VAL A O 1
ATOM 630 N N . VAL A 1 82 ? -13.620 -8.681 -2.624 1.00 79.50 82 VAL A N 1
ATOM 631 C CA . VAL A 1 82 ? -14.310 -9.469 -1.607 1.00 79.50 82 VAL A CA 1
ATOM 632 C C . VAL A 1 82 ? -15.529 -8.668 -1.166 1.00 79.50 82 VAL A C 1
ATOM 634 O O . VAL A 1 82 ? -15.434 -7.459 -0.938 1.00 79.50 82 VAL A O 1
ATOM 637 N N . GLU A 1 83 ? -16.679 -9.330 -1.088 1.00 80.81 83 GLU A N 1
ATOM 638 C CA . GLU A 1 83 ? -17.893 -8.710 -0.572 1.00 80.81 83 GLU A CA 1
ATOM 639 C C . GLU A 1 83 ? -17.639 -8.229 0.860 1.00 80.81 83 GLU A C 1
ATOM 641 O O . GLU A 1 83 ? -17.091 -8.957 1.694 1.00 80.81 83 GLU A O 1
ATOM 646 N N . LYS A 1 84 ? -17.967 -6.962 1.124 1.00 77.12 84 LYS A N 1
ATOM 647 C CA . LYS A 1 84 ? -17.842 -6.406 2.467 1.00 77.12 84 LYS A CA 1
ATOM 648 C C . LYS A 1 84 ? -18.948 -7.011 3.318 1.00 77.12 84 LYS A C 1
ATOM 650 O O . LYS A 1 84 ? -20.114 -6.950 2.955 1.00 77.12 84 LYS A O 1
ATOM 655 N N . GLU A 1 85 ? -18.566 -7.594 4.441 1.00 81.38 85 GLU A N 1
ATOM 656 C CA . GLU A 1 85 ? -19.516 -8.115 5.409 1.00 81.38 85 GLU A CA 1
ATOM 657 C C . GLU A 1 85 ? -19.998 -6.968 6.306 1.00 81.38 85 GLU A C 1
ATOM 659 O O . GLU A 1 85 ? -19.230 -6.454 7.118 1.00 81.38 85 GLU A O 1
ATOM 664 N N . ASP A 1 86 ? -21.272 -6.591 6.186 1.00 83.75 86 ASP A N 1
ATOM 665 C CA . ASP A 1 86 ? -21.866 -5.453 6.911 1.00 83.75 86 ASP A CA 1
ATOM 666 C C . ASP A 1 86 ? -21.871 -5.629 8.439 1.00 83.75 86 ASP A C 1
ATOM 668 O O . ASP A 1 86 ? -22.044 -4.673 9.193 1.00 83.75 86 ASP A O 1
ATOM 672 N N . ARG A 1 87 ? -21.662 -6.858 8.922 1.00 85.12 87 ARG A N 1
ATOM 673 C CA . ARG A 1 87 ? -21.557 -7.172 10.354 1.00 85.12 87 ARG A CA 1
ATOM 674 C C . ARG A 1 87 ? -20.182 -6.863 10.952 1.00 85.12 87 ARG A C 1
ATOM 676 O O . ARG A 1 87 ? -20.025 -6.988 12.166 1.00 85.12 87 ARG A O 1
ATOM 683 N N . ILE A 1 88 ? -19.183 -6.521 10.135 1.00 82.38 88 ILE A N 1
ATOM 684 C CA . ILE A 1 88 ? -17.819 -6.237 10.593 1.00 82.38 88 ILE A CA 1
ATOM 685 C C . ILE A 1 88 ? -17.596 -4.726 10.604 1.00 82.38 88 ILE A C 1
ATOM 687 O O . ILE A 1 88 ? -17.627 -4.068 9.566 1.00 82.38 88 ILE A O 1
ATOM 691 N N . VAL A 1 89 ? -17.304 -4.183 11.785 1.00 86.25 89 VAL A N 1
ATOM 692 C CA . VAL A 1 89 ? -16.934 -2.776 11.966 1.00 86.25 89 VAL A CA 1
ATOM 693 C C . VAL A 1 89 ? -15.460 -2.701 12.339 1.00 86.25 89 VAL A C 1
ATOM 695 O O . VAL A 1 89 ? -15.027 -3.325 13.305 1.00 86.25 89 VAL A O 1
ATOM 698 N N . MET A 1 90 ? -14.688 -1.929 11.573 1.00 86.44 90 MET A N 1
ATOM 699 C CA . MET A 1 90 ? -13.275 -1.681 11.850 1.00 86.44 90 MET A CA 1
ATOM 700 C C . MET A 1 90 ? -13.111 -0.307 12.497 1.00 86.44 90 MET A C 1
ATOM 702 O O . MET A 1 90 ? -13.398 0.718 11.879 1.00 86.44 90 MET A O 1
ATOM 706 N N . ILE A 1 91 ? -12.626 -0.296 13.736 1.00 86.19 91 ILE A N 1
ATOM 707 C CA . ILE A 1 91 ? -12.293 0.923 14.475 1.00 86.19 91 ILE A CA 1
ATOM 708 C C . ILE A 1 91 ? -10.776 1.074 14.416 1.00 86.19 91 ILE A C 1
ATOM 710 O O . ILE A 1 91 ? -10.046 0.290 15.017 1.00 86.19 91 ILE A O 1
ATOM 714 N N . VAL A 1 92 ? -10.303 2.047 13.636 1.00 86.00 92 VAL A N 1
ATOM 715 C CA . VAL A 1 92 ? -8.871 2.242 13.373 1.00 86.00 92 VAL A CA 1
ATOM 716 C C . VAL 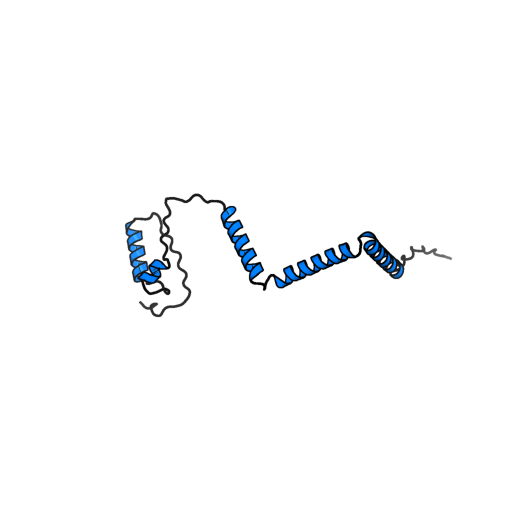A 1 92 ? -8.349 3.416 14.180 1.00 86.00 92 VAL A C 1
ATOM 718 O O . VAL A 1 92 ? -8.858 4.530 14.061 1.00 86.00 92 VAL A O 1
ATOM 721 N N . TYR A 1 93 ? -7.281 3.178 14.933 1.00 80.00 93 TYR A N 1
ATOM 722 C CA . TYR A 1 93 ? -6.490 4.243 15.529 1.00 80.00 93 TYR A CA 1
ATOM 723 C C . TYR A 1 93 ? -5.604 4.865 14.443 1.00 80.00 93 TYR A C 1
ATOM 725 O O . TYR A 1 93 ? -4.668 4.228 13.963 1.00 80.00 93 TYR A O 1
ATOM 733 N N . ASN A 1 94 ? -5.932 6.077 13.997 1.00 84.88 94 ASN A N 1
ATOM 734 C CA . ASN A 1 94 ? -5.274 6.713 12.853 1.00 84.88 94 ASN A CA 1
ATOM 735 C C . ASN A 1 94 ? -4.461 7.952 13.268 1.00 84.88 94 ASN A C 1
ATOM 737 O O . ASN A 1 94 ? -4.443 8.347 14.432 1.00 84.88 94 ASN A O 1
ATOM 741 N N . GLU A 1 95 ? -3.783 8.585 12.308 1.00 82.62 95 GLU A N 1
ATOM 742 C CA . GLU A 1 95 ? -2.963 9.782 12.558 1.00 82.62 95 GLU A CA 1
ATOM 743 C C . GLU A 1 95 ? -3.743 10.940 13.189 1.00 82.62 95 GLU A C 1
ATOM 745 O O . GLU A 1 95 ? -3.170 11.720 13.947 1.00 82.62 95 GLU A O 1
ATOM 750 N N . ASP A 1 96 ? -5.038 11.067 12.910 1.00 82.06 96 ASP A N 1
ATOM 751 C CA . ASP A 1 96 ? -5.854 12.119 13.512 1.00 82.06 96 ASP A CA 1
ATOM 752 C C . ASP A 1 96 ? -6.174 11.801 14.974 1.00 82.06 96 ASP A C 1
ATOM 754 O O . ASP A 1 96 ? -6.102 12.696 15.817 1.00 82.06 96 ASP A O 1
ATOM 758 N N . THR A 1 97 ? -6.402 10.526 15.309 1.00 77.88 97 THR A N 1
ATOM 759 C CA . THR A 1 97 ? -6.468 10.071 16.704 1.00 77.88 97 THR A CA 1
ATOM 760 C C . THR A 1 97 ? -5.140 10.331 17.421 1.00 77.88 97 THR A C 1
ATOM 762 O O . THR A 1 97 ? -5.140 10.957 18.473 1.00 77.88 97 THR A O 1
ATOM 765 N N . LEU A 1 98 ? -3.996 9.967 16.826 1.00 77.94 98 LEU A N 1
ATOM 766 C CA . LEU A 1 98 ? -2.665 10.179 17.426 1.00 77.94 98 LEU A CA 1
ATOM 767 C C . LEU A 1 98 ? -2.346 11.668 17.666 1.00 77.94 98 LEU A C 1
ATOM 769 O O . LEU A 1 98 ? -1.674 12.014 18.637 1.00 77.94 98 LEU A O 1
ATOM 773 N N . LYS A 1 99 ? -2.822 12.574 16.800 1.00 80.06 99 LYS A N 1
ATOM 774 C CA . LYS A 1 99 ? -2.672 14.028 17.003 1.00 80.06 99 LYS A CA 1
ATOM 775 C C . LYS A 1 99 ? -3.459 14.520 18.212 1.00 80.06 99 LYS A C 1
ATOM 777 O O . LYS A 1 99 ? -2.949 15.361 18.946 1.00 80.06 99 LYS A O 1
ATOM 782 N N . LEU A 1 100 ? -4.682 14.022 18.403 1.00 79.75 100 LEU A N 1
ATOM 783 C CA . LEU A 1 100 ? -5.534 14.404 19.532 1.00 79.75 100 LEU A CA 1
ATOM 784 C C . LEU A 1 100 ? -4.952 13.936 20.865 1.00 79.75 100 LEU A C 1
ATOM 786 O O . LEU A 1 100 ? -5.094 14.624 21.871 1.00 79.75 100 LEU A O 1
ATOM 790 N N . THR A 1 101 ? -4.276 12.790 20.860 1.00 75.19 101 THR A N 1
ATOM 791 C CA . THR A 1 101 ? -3.714 12.187 22.072 1.00 75.19 101 THR A CA 1
ATOM 792 C C . THR A 1 101 ? -2.298 12.664 22.354 1.00 75.19 101 THR A C 1
ATOM 794 O O . THR A 1 101 ? -1.786 12.458 23.446 1.00 75.19 101 THR A O 1
ATOM 797 N N . GLY A 1 102 ? -1.643 13.307 21.381 1.00 75.06 102 GLY A N 1
ATOM 798 C CA . GLY A 1 102 ? -0.278 13.827 21.505 1.00 75.06 102 GLY A CA 1
ATOM 799 C C . GLY A 1 102 ? 0.799 12.744 21.650 1.00 75.06 102 GLY A C 1
ATOM 800 O O . GLY A 1 102 ? 1.988 13.054 21.642 1.00 75.06 102 GLY A O 1
ATOM 801 N N . GLN A 1 103 ? 0.396 11.479 21.736 1.00 70.12 103 GLN A N 1
ATOM 802 C CA . GLN A 1 103 ? 1.249 10.318 21.913 1.00 70.12 103 GLN A CA 1
ATOM 803 C C . GLN A 1 103 ? 1.076 9.399 20.704 1.00 70.12 103 GLN A C 1
ATOM 805 O O . GLN A 1 103 ? -0.025 8.927 20.423 1.00 70.12 103 GLN A O 1
ATOM 810 N N . ARG A 1 104 ? 2.172 9.194 19.960 1.00 71.50 104 ARG A N 1
ATOM 811 C CA . ARG A 1 104 ? 2.198 8.348 18.754 1.00 71.50 104 ARG A CA 1
ATOM 812 C C . ARG A 1 104 ? 2.570 6.899 19.051 1.00 71.50 104 ARG A C 1
ATOM 814 O O . ARG A 1 104 ? 2.135 5.990 18.358 1.00 71.50 104 ARG A O 1
ATOM 821 N N . SER A 1 105 ? 3.430 6.710 20.041 1.00 67.69 105 SER A N 1
ATOM 822 C CA . SER A 1 105 ? 3.867 5.411 20.521 1.00 67.69 105 SER A CA 1
ATOM 823 C C . SER A 1 105 ? 4.407 5.583 21.943 1.00 67.69 105 SER A C 1
ATOM 825 O O . SER A 1 105 ? 5.120 6.564 22.188 1.00 67.69 105 SER A O 1
ATOM 827 N N . PRO A 1 106 ? 4.088 4.671 22.869 1.00 71.62 106 PRO A N 1
ATOM 828 C CA . PRO A 1 106 ? 3.088 3.610 22.722 1.00 71.62 106 PRO A CA 1
ATOM 829 C C . PRO A 1 106 ? 1.645 4.143 22.681 1.00 71.62 106 PRO A C 1
ATOM 831 O O . PRO A 1 106 ? 1.412 5.324 22.930 1.00 71.62 106 PRO A O 1
ATOM 834 N N . VAL A 1 107 ? 0.680 3.291 22.318 1.00 77.25 107 VAL A N 1
ATOM 835 C CA . VAL A 1 107 ? -0.750 3.649 22.372 1.00 77.25 107 VAL A CA 1
ATOM 836 C C . VAL A 1 107 ? -1.157 3.890 23.829 1.00 77.25 107 VAL A C 1
ATOM 838 O O . VAL A 1 107 ? -0.849 3.073 24.696 1.00 77.25 107 VAL A O 1
ATOM 841 N N . ASP A 1 108 ? -1.874 4.986 24.086 1.00 78.44 108 ASP A N 1
ATOM 842 C CA . ASP A 1 108 ? -2.402 5.322 25.413 1.00 78.44 108 ASP A CA 1
ATOM 843 C C . ASP A 1 108 ? -3.386 4.237 25.897 1.00 78.44 108 ASP A C 1
ATOM 845 O O . ASP A 1 108 ? -4.447 4.011 25.299 1.00 78.44 108 ASP A O 1
ATOM 849 N N . ARG A 1 109 ? -3.040 3.568 27.006 1.00 80.00 109 ARG A N 1
ATOM 850 C CA . ARG A 1 109 ? -3.837 2.480 27.601 1.00 80.00 109 ARG A CA 1
ATOM 851 C C . ARG A 1 109 ? -5.213 2.945 28.068 1.00 80.00 109 ARG A C 1
ATOM 853 O O . ARG A 1 109 ? -6.161 2.169 28.006 1.00 80.00 109 ARG A O 1
ATOM 860 N N . THR A 1 110 ? -5.341 4.195 28.504 1.00 83.38 110 THR A N 1
ATOM 861 C CA . THR A 1 110 ? -6.615 4.775 28.947 1.00 83.38 110 THR A CA 1
ATOM 862 C C . THR A 1 110 ? -7.584 4.868 27.778 1.00 83.38 110 THR A C 1
ATOM 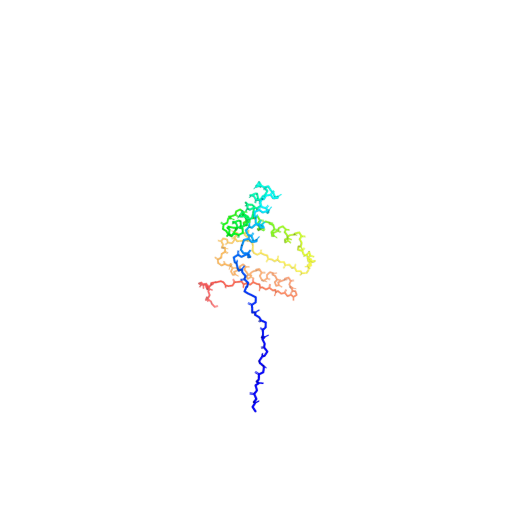864 O O . THR A 1 110 ? -8.754 4.512 27.899 1.00 83.38 110 THR A O 1
ATOM 867 N N . ILE A 1 111 ? -7.087 5.301 26.622 1.00 84.12 111 ILE A N 1
ATOM 868 C CA . ILE A 1 111 ? -7.895 5.431 25.410 1.00 84.12 111 ILE A CA 1
ATOM 869 C C . ILE A 1 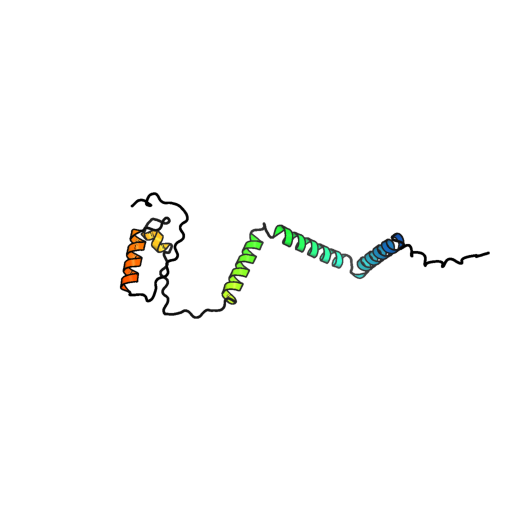111 ? -8.244 4.058 24.852 1.00 84.12 111 ILE A C 1
ATOM 871 O O . ILE A 1 111 ? -9.390 3.837 24.464 1.00 84.12 111 ILE A O 1
ATOM 875 N N . LEU A 1 112 ? -7.297 3.116 24.876 1.00 85.06 112 LEU A N 1
ATOM 876 C CA . LEU A 1 112 ? -7.574 1.729 24.514 1.00 85.06 112 LEU A CA 1
ATOM 877 C C . LEU A 1 112 ? -8.656 1.119 25.420 1.00 85.06 112 LEU A C 1
ATOM 879 O O . LEU A 1 112 ? -9.610 0.536 24.912 1.00 85.06 112 LEU A O 1
ATOM 883 N N . ALA A 1 113 ? -8.557 1.294 26.740 1.00 88.12 113 ALA A N 1
ATOM 884 C CA . ALA A 1 113 ? -9.544 0.792 27.695 1.00 88.12 113 ALA A CA 1
ATOM 885 C C . ALA A 1 113 ? -10.933 1.410 27.467 1.00 88.12 113 ALA A C 1
ATOM 887 O O . ALA A 1 113 ? -11.917 0.682 27.364 1.00 88.12 113 ALA A O 1
ATOM 888 N N . GLN A 1 114 ? -11.020 2.733 27.298 1.00 88.94 114 GLN A N 1
ATOM 889 C CA . GLN A 1 114 ? -12.286 3.417 27.009 1.00 88.94 114 GLN A CA 1
ATOM 890 C C . GLN A 1 114 ? -12.899 2.977 25.675 1.00 88.94 114 GLN A C 1
ATOM 892 O O . GLN A 1 114 ? -14.121 2.825 25.571 1.00 88.94 114 GLN A O 1
ATOM 897 N N . ALA A 1 115 ? -12.071 2.756 24.651 1.00 88.94 115 ALA A N 1
ATOM 898 C CA . ALA A 1 115 ? -12.526 2.233 23.370 1.00 88.94 115 ALA A CA 1
ATOM 899 C C . ALA A 1 115 ? -13.098 0.818 23.533 1.00 88.94 115 ALA A C 1
ATOM 901 O O . ALA A 1 115 ? -14.200 0.556 23.054 1.00 88.94 115 ALA A O 1
ATOM 902 N N . LEU A 1 116 ? -12.405 -0.061 24.263 1.00 90.00 116 LEU A N 1
ATOM 903 C CA . LEU A 1 116 ? -12.872 -1.419 24.545 1.00 90.00 116 LEU A CA 1
ATOM 904 C C . LEU A 1 116 ? -14.173 -1.428 25.357 1.00 90.00 116 LEU A C 1
ATOM 906 O O . LEU A 1 116 ? -15.100 -2.130 24.971 1.00 90.00 116 LEU A O 1
ATOM 910 N N . GLU A 1 117 ? -14.301 -0.608 26.403 1.00 92.81 117 GLU A N 1
ATOM 911 C CA . GLU A 1 117 ? -15.554 -0.474 27.166 1.00 92.81 117 GLU A CA 1
ATOM 912 C C . GLU A 1 117 ? -16.714 0.037 26.302 1.00 92.81 117 GLU A C 1
ATOM 914 O O . GLU A 1 117 ? -17.864 -0.366 26.474 1.00 92.81 117 GLU A O 1
ATOM 919 N N . THR A 1 118 ? -16.433 0.952 25.374 1.00 91.69 118 THR A N 1
ATOM 920 C CA . THR A 1 118 ? -17.451 1.489 24.463 1.00 91.69 118 THR A CA 1
ATOM 921 C C . THR A 1 118 ? -17.893 0.437 23.449 1.00 91.69 118 THR A C 1
ATOM 923 O O . THR A 1 118 ? -19.083 0.338 23.156 1.00 91.69 118 THR A O 1
ATOM 926 N N . ILE A 1 119 ? -16.953 -0.364 22.942 1.00 91.38 119 ILE A N 1
ATOM 927 C CA . ILE A 1 119 ? -17.241 -1.492 22.052 1.00 91.38 119 ILE A CA 1
ATOM 928 C C . ILE A 1 119 ? -18.047 -2.557 22.796 1.00 91.38 119 ILE A C 1
ATOM 930 O O . ILE A 1 119 ? -19.038 -3.035 22.261 1.00 91.38 119 ILE A O 1
ATOM 934 N N . ASP A 1 120 ? -17.674 -2.888 24.031 1.00 91.25 120 ASP A N 1
ATOM 935 C CA . ASP A 1 120 ? -18.354 -3.902 24.843 1.00 91.25 120 ASP A CA 1
ATOM 936 C C . ASP A 1 120 ? -19.823 -3.536 25.117 1.00 91.25 120 ASP A C 1
ATOM 938 O O . ASP A 1 120 ? -20.714 -4.372 24.975 1.00 91.25 120 ASP A O 1
ATOM 942 N N . LYS A 1 121 ? -20.113 -2.249 25.364 1.00 94.50 121 LYS A N 1
ATOM 943 C CA . LYS A 1 121 ? -21.491 -1.729 25.500 1.00 94.50 121 LYS A CA 1
ATOM 944 C C . LYS A 1 121 ? -22.354 -1.905 24.250 1.00 94.50 121 LYS A C 1
ATOM 946 O O . LYS A 1 121 ? -23.575 -1.836 24.356 1.00 94.50 121 LYS A O 1
ATOM 951 N N . ALA A 1 122 ? -21.748 -2.080 23.077 1.00 90.38 122 ALA A N 1
ATOM 952 C CA . ALA A 1 122 ? -22.471 -2.365 21.841 1.00 90.38 122 ALA A CA 1
ATOM 953 C C . ALA A 1 122 ? -22.798 -3.863 21.672 1.00 90.38 122 ALA A C 1
ATOM 955 O O . ALA A 1 122 ? -23.375 -4.234 20.651 1.00 90.38 122 ALA A O 1
ATOM 956 N N . GLU A 1 123 ? -22.431 -4.705 22.646 1.00 91.00 123 GLU A N 1
ATOM 957 C CA . GLU A 1 123 ? -22.671 -6.153 22.682 1.00 91.00 123 GLU A CA 1
ATOM 958 C C . GLU A 1 123 ? -22.275 -6.872 21.374 1.00 91.00 123 GLU A C 1
ATOM 960 O O . GLU A 1 123 ? -23.091 -7.563 20.748 1.00 91.00 123 GLU A O 1
ATOM 965 N N . PRO A 1 124 ? -21.020 -6.726 20.902 1.00 90.56 124 PRO A N 1
ATOM 966 C CA . PRO A 1 124 ? -20.584 -7.390 19.686 1.00 90.56 124 PRO A CA 1
ATOM 967 C C . PRO A 1 124 ? -20.623 -8.908 19.874 1.00 90.56 124 PRO A C 1
ATOM 969 O O . PRO A 1 124 ? -20.250 -9.443 20.915 1.00 90.56 124 PRO A O 1
ATOM 972 N N . LYS A 1 125 ? -20.991 -9.637 18.815 1.00 89.00 125 LYS A N 1
ATOM 973 C CA . LYS A 1 125 ? -20.992 -11.111 18.834 1.00 89.00 125 LYS A CA 1
ATOM 974 C C . LYS A 1 125 ? -19.610 -11.701 19.163 1.00 89.00 125 LYS A C 1
ATOM 976 O O . LYS A 1 125 ? -19.519 -12.784 19.734 1.00 89.00 125 LYS A O 1
ATOM 981 N N . SER A 1 126 ? -18.548 -11.019 18.744 1.00 86.44 126 SER A N 1
ATOM 982 C CA . SER A 1 126 ? -17.155 -11.372 19.013 1.00 86.44 126 SER A CA 1
ATOM 983 C C . SER A 1 126 ? -16.265 -10.152 18.796 1.00 86.44 126 SER A C 1
ATOM 985 O O . SER A 1 126 ? -16.486 -9.416 17.833 1.00 86.44 126 SER A O 1
ATOM 987 N N . SER A 1 127 ? -15.235 -9.987 19.624 1.00 83.19 127 SER A N 1
ATOM 988 C CA . SER A 1 127 ? -14.192 -8.973 19.446 1.00 83.19 127 SER A CA 1
ATOM 989 C C . SER A 1 127 ? -12.852 -9.651 19.161 1.00 83.19 127 SER A C 1
ATOM 991 O O . SER A 1 127 ? -12.452 -10.563 19.886 1.00 83.19 127 SER A O 1
ATOM 993 N N . GLY A 1 128 ? -12.187 -9.239 18.082 1.00 83.69 128 GLY A N 1
ATOM 994 C CA . GLY A 1 128 ? -10.827 -9.652 17.741 1.00 83.69 128 GLY A CA 1
ATOM 995 C C . GLY A 1 128 ? -9.892 -8.463 17.911 1.00 83.69 128 GLY A C 1
ATOM 996 O O . GLY A 1 128 ? -10.147 -7.404 17.342 1.00 83.69 128 GLY A O 1
ATOM 997 N N . ILE A 1 129 ? -8.836 -8.631 18.702 1.00 82.88 129 ILE A N 1
ATOM 998 C CA . ILE A 1 129 ? -7.877 -7.574 19.018 1.00 82.88 129 ILE A CA 1
ATOM 999 C C . ILE A 1 129 ? -6.520 -7.991 18.446 1.00 82.88 129 ILE A C 1
ATOM 1001 O O . ILE A 1 129 ? -5.986 -9.028 18.835 1.00 82.88 129 ILE A O 1
ATOM 1005 N N . ASP A 1 130 ? -5.983 -7.191 17.526 1.00 83.44 130 ASP A N 1
ATOM 1006 C CA . ASP A 1 130 ? -4.650 -7.374 16.946 1.00 83.44 130 ASP A CA 1
ATOM 1007 C C . ASP A 1 130 ? -3.709 -6.305 17.521 1.00 83.44 130 ASP A C 1
ATOM 1009 O O . ASP A 1 130 ? -3.845 -5.119 17.215 1.00 83.44 130 ASP A O 1
ATOM 1013 N N . ILE A 1 131 ? -2.815 -6.711 18.429 1.00 75.88 131 ILE A N 1
ATOM 1014 C CA . ILE A 1 131 ? -1.842 -5.826 19.084 1.00 75.88 131 ILE A CA 1
ATOM 1015 C C . ILE A 1 131 ? -0.438 -6.343 18.795 1.00 75.88 131 ILE A C 1
ATOM 1017 O O . ILE A 1 131 ? -0.097 -7.480 19.125 1.00 75.88 131 ILE A O 1
ATOM 1021 N N . LEU A 1 132 ? 0.399 -5.464 18.248 1.00 74.12 132 LEU A N 1
ATOM 1022 C CA . LEU A 1 132 ? 1.830 -5.693 18.111 1.00 74.12 132 LEU A CA 1
ATOM 1023 C C . LEU A 1 132 ? 2.569 -5.101 19.321 1.00 74.12 132 LEU A C 1
ATOM 1025 O O . LEU A 1 132 ? 2.569 -3.885 19.516 1.00 74.12 132 LEU A O 1
ATOM 1029 N N . PHE A 1 133 ? 3.224 -5.956 20.108 1.00 67.44 133 PHE A N 1
ATOM 1030 C CA . PHE A 1 133 ? 4.132 -5.543 21.182 1.00 67.44 133 PHE A CA 1
AT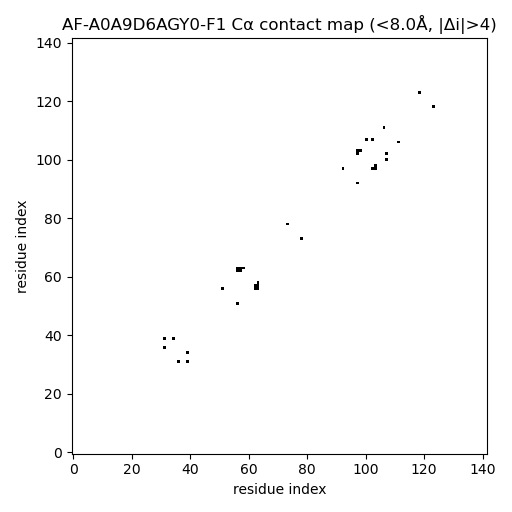OM 1031 C C . PHE A 1 133 ? 5.571 -5.559 20.664 1.00 67.44 133 PHE A C 1
ATOM 1033 O O . PHE A 1 133 ? 6.120 -6.629 20.413 1.00 67.44 133 PHE A O 1
ATOM 1040 N N . ASP A 1 134 ? 6.168 -4.382 20.485 1.00 67.69 134 ASP A N 1
ATOM 1041 C CA . ASP A 1 134 ? 7.507 -4.256 19.890 1.00 67.69 134 ASP A CA 1
ATOM 1042 C C . ASP A 1 134 ? 8.611 -4.035 20.946 1.00 67.69 134 ASP A C 1
ATOM 1044 O O . ASP A 1 134 ? 9.745 -4.473 20.768 1.00 67.69 134 ASP A O 1
ATOM 1048 N N . MET A 1 135 ? 8.301 -3.397 22.087 1.00 61.12 135 MET A N 1
ATOM 1049 C CA . MET A 1 135 ? 9.285 -3.083 23.139 1.00 61.12 135 MET A CA 1
ATOM 1050 C C . MET A 1 135 ? 8.658 -3.099 24.548 1.00 61.12 135 MET A C 1
ATOM 1052 O O . MET A 1 135 ? 7.497 -2.704 24.682 1.00 61.12 135 MET A O 1
ATOM 1056 N N . PRO A 1 136 ? 9.406 -3.515 25.592 1.00 64.75 136 PRO A N 1
ATOM 1057 C CA . PRO A 1 136 ? 8.981 -3.381 26.989 1.00 64.75 136 PRO A CA 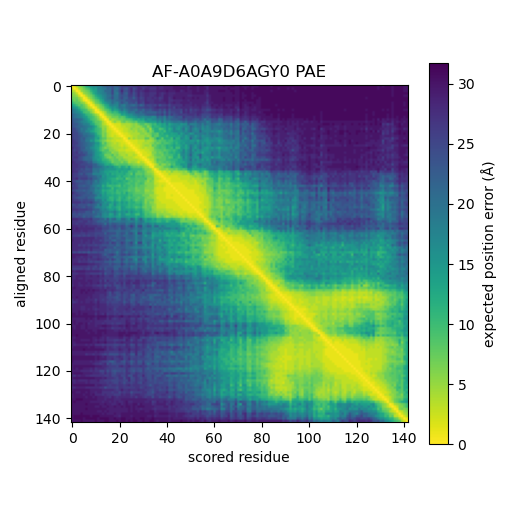1
ATOM 1058 C C . PRO A 1 136 ? 8.841 -1.902 27.384 1.00 64.75 136 PRO A C 1
ATOM 1060 O O . PRO A 1 136 ? 9.617 -1.064 26.920 1.00 64.75 136 PRO A O 1
ATOM 1063 N N . GLN A 1 137 ? 7.853 -1.582 28.220 1.00 63.09 137 GLN A N 1
ATOM 1064 C CA . GLN A 1 137 ? 7.514 -0.213 28.627 1.00 63.09 137 GLN A CA 1
ATOM 1065 C C . GLN A 1 137 ? 7.815 0.040 30.102 1.00 63.09 137 GLN A C 1
ATOM 1067 O O . GLN A 1 137 ? 7.714 -0.855 30.937 1.00 63.09 137 GLN A O 1
ATOM 1072 N N . ASP A 1 138 ? 8.093 1.299 30.439 1.00 61.53 138 ASP A N 1
ATOM 1073 C CA . ASP A 1 138 ? 8.252 1.733 31.832 1.00 61.53 138 ASP A CA 1
ATOM 1074 C C . ASP A 1 138 ? 6.945 1.575 32.647 1.00 61.53 138 ASP A C 1
ATOM 1076 O O . ASP A 1 138 ? 6.992 1.398 33.862 1.00 61.53 138 ASP A O 1
ATOM 1080 N N . ASP A 1 139 ? 5.789 1.546 31.968 1.00 55.91 139 ASP A N 1
ATOM 1081 C CA . ASP A 1 139 ? 4.451 1.336 32.547 1.00 55.91 139 ASP A CA 1
ATOM 1082 C C . ASP A 1 139 ? 4.046 -0.157 32.651 1.00 55.91 139 ASP A C 1
ATOM 1084 O O . ASP A 1 139 ? 2.876 -0.485 32.875 1.00 55.91 139 ASP A O 1
ATOM 1088 N N . ASP A 1 140 ? 4.988 -1.097 32.498 1.00 54.31 140 ASP A N 1
ATOM 1089 C CA . ASP A 1 140 ? 4.768 -2.548 32.679 1.00 54.31 140 ASP A CA 1
ATOM 1090 C C . ASP A 1 140 ? 4.824 -3.002 34.151 1.00 54.31 140 ASP A C 1
ATOM 1092 O O . ASP A 1 140 ? 5.112 -4.159 34.463 1.00 54.31 140 ASP A O 1
ATOM 1096 N N . ALA A 1 141 ? 4.505 -2.099 35.076 1.00 51.78 141 ALA A N 1
ATOM 1097 C CA . ALA A 1 141 ? 4.346 -2.411 36.487 1.00 51.78 141 ALA A CA 1
ATOM 1098 C C . ALA A 1 141 ? 3.015 -1.872 37.018 1.00 51.78 141 ALA A C 1
ATOM 1100 O O . ALA A 1 141 ? 2.943 -0.706 37.394 1.00 51.78 141 ALA A O 1
ATOM 1101 N N . LEU A 1 142 ? 2.006 -2.754 37.071 1.00 45.69 142 LEU A N 1
ATOM 1102 C CA . LEU A 1 142 ? 1.148 -3.046 38.234 1.00 45.69 142 LEU A CA 1
ATOM 1103 C C . LEU A 1 142 ? 0.520 -4.439 38.073 1.00 45.69 142 LEU A C 1
ATOM 1105 O O . LEU A 1 142 ? -0.210 -4.647 37.079 1.00 45.69 142 LEU A O 1
#

Mean predicted aligned error: 17.73 Å

Sequence (142 aa):
MTHSDAPTGPEPASRDVKAEARGILQSLRRLFDQLGPIRLGSTLLFLVLALLMARFSWSTPLIQDAERALYDMRASVFAPVVEKEDRIVMIVYNEDTLKLTGQRSPVDRTILAQALETIDKAEPKSSGIDILFDMPQDDDAL

pLDDT: mean 76.69, std 12.08, range [42.94, 94.5]

Foldseek 3Di:
DDDDDDDDDDDDPPPPVVVVVVVVVVVVVVVCVPCDVVRVVVVVVVVVVVVCCVVCLVPDPVSVVVVVVVVVVCCVPVPPPDDDDPLDDDDDCDPVNCVVVVHPPPDDVVVVVVVVVVVVVVVRPDDDDDDDDDDDDPPPDD

Radius of gyration: 36.92 Å; Cα contacts (8 Å, |Δi|>4): 18; chains: 1; bounding box: 72×89×82 Å

Solvent-accessible surface area (backbone atoms only — not comparable to full-atom values): 9333 Å² total; per-residue (Å²): 140,88,82,82,85,78,83,85,72,83,78,79,79,75,78,55,61,67,60,51,52,50,52,51,54,53,50,52,50,50,51,52,70,71,57,40,69,65,54,52,51,51,52,51,50,51,52,52,51,50,51,49,45,68,72,46,40,88,76,37,68,70,53,47,52,51,50,50,53,52,48,53,50,48,49,71,73,66,49,79,84,70,82,82,58,88,90,65,82,87,86,76,91,43,74,70,55,29,59,77,66,75,42,83,71,70,77,59,63,68,58,54,50,53,50,50,56,56,50,55,76,66,65,61,96,72,87,88,86,91,80,88,86,87,73,92,58,95,80,76,74,132